Protein AF-A0A919WVN1-F1 (afdb_monomer)

Nearest PDB structures (foldseek):
  8ppl-assembly1_Is  TM=7.759E-01  e=5.930E-01  Homo sapiens
  8iuh-assembly1_V  TM=6.927E-01  e=4.534E-01  Homo sapiens
  6sw9-assembly1_8  TM=7.521E-01  e=1.085E+00  Saccharolobus solfataricus P2
  5zlu-assembly1_BB  TM=4.803E-01  e=1.736E+00  Thermus thermophilus HB8
  4jz4-assembly3_B-2  TM=4.968E-01  e=4.441E+00  Gallus gallus

Secondary structure (DSSP, 8-state):
--HHHHHHHHHHHHHHHHHHHHHHHHTTT---------TTSEEETTTS--SSTTS-TTT----EEEEEETTEEEEEETTT--EEE-

Radius of gyration: 24.9 Å; Cα contacts (8 Å, |Δi|>4): 92; chains: 1; bounding box: 51×34×65 Å

Solvent-accessible surface area (backbone atoms only — not comparable to full-atom values): 5307 Å² total; per-residue (Å²): 140,59,71,70,60,51,55,52,52,52,52,53,52,52,52,52,51,52,48,55,53,56,56,62,62,67,69,80,78,77,81,75,85,72,69,75,70,61,56,88,48,74,43,45,36,91,85,55,63,66,87,46,84,75,36,37,86,78,74,64,48,67,58,65,49,73,48,80,54,96,92,35,43,34,41,26,32,70,83,78,46,43,33,31,35,98

Sequence (86 aa):
MSSRLCIAQIKAVIVTVLCATIYRHQERMITINAEKYDLNTIYILKEHPDISSGRCDNCNNAAFHSYLQDGKLIRKCKSCGMMKSI

pLDDT: mean 77.98, std 17.87, range [46.16, 96.0]

Mean predicted aligned error: 13.84 Å

Foldseek 3Di:
DPDPPVVVVVVVVVVVVVVVVVVVVVPPPPDPPQPPPDLVDAAECVVPPDPDPQADNRPRDNDWDWDDDPNWIWTAHPPRRHIYTD

Structure (mmCIF, N/CA/C/O backbone):
data_AF-A0A919WVN1-F1
#
_entry.id   AF-A0A919WVN1-F1
#
loop_
_atom_site.group_PDB
_atom_site.id
_atom_site.type_symbol
_atom_site.label_atom_id
_atom_site.label_alt_id
_atom_site.label_comp_id
_atom_site.label_asym_id
_atom_site.label_entity_id
_atom_site.label_seq_id
_atom_site.pdbx_PDB_ins_code
_atom_site.Cartn_x
_atom_site.Cartn_y
_atom_site.Cartn_z
_atom_site.occupancy
_atom_site.B_iso_or_equiv
_atom_site.auth_seq_id
_atom_site.auth_comp_id
_atom_site.auth_asym_id
_atom_site.auth_atom_id
_atom_site.pdbx_PDB_model_num
ATOM 1 N N . MET A 1 1 ? 41.055 -24.541 -49.454 1.00 51.59 1 MET A N 1
ATOM 2 C CA . MET A 1 1 ? 40.744 -23.651 -48.305 1.00 51.59 1 MET A CA 1
ATOM 3 C C . MET A 1 1 ? 40.245 -22.339 -48.911 1.00 51.59 1 MET A C 1
ATOM 5 O O . MET A 1 1 ? 40.867 -21.895 -49.848 1.00 51.59 1 MET A O 1
ATOM 9 N N . SER A 1 2 ? 39.154 -21.659 -48.572 1.00 55.12 2 SER A N 1
ATOM 10 C CA . SER A 1 2 ? 38.417 -21.594 -47.317 1.00 55.12 2 SER A CA 1
ATOM 11 C C . SER A 1 2 ? 37.201 -20.644 -47.480 1.00 55.12 2 SER A C 1
ATOM 13 O O . SER A 1 2 ? 37.040 -19.718 -46.702 1.00 55.12 2 SER A O 1
ATOM 15 N N . SER A 1 3 ? 36.354 -20.763 -48.513 1.00 52.31 3 SER A N 1
ATOM 16 C CA . SER A 1 3 ? 35.227 -19.810 -48.687 1.00 52.31 3 SER A CA 1
ATOM 17 C C . SER A 1 3 ? 34.026 -20.138 -47.789 1.00 52.31 3 SER A C 1
ATOM 19 O O . SER A 1 3 ? 33.453 -19.251 -47.159 1.00 52.31 3 SER A O 1
ATOM 21 N N . ARG A 1 4 ? 33.688 -21.427 -47.638 1.00 53.44 4 ARG A N 1
ATOM 22 C CA . ARG A 1 4 ? 32.619 -21.876 -46.722 1.00 53.44 4 ARG A CA 1
ATOM 23 C C . ARG A 1 4 ? 33.018 -21.789 -45.245 1.00 53.44 4 ARG A C 1
ATOM 25 O O . ARG A 1 4 ? 32.179 -21.444 -44.418 1.00 53.44 4 ARG A O 1
ATOM 32 N N . LEU A 1 5 ? 34.293 -22.037 -44.927 1.00 52.59 5 LEU A N 1
ATOM 33 C CA . LEU A 1 5 ? 34.825 -21.869 -43.568 1.00 52.59 5 LEU A CA 1
ATOM 34 C C . LEU A 1 5 ? 34.805 -20.393 -43.129 1.00 52.59 5 LEU A C 1
ATOM 36 O O . LEU A 1 5 ? 34.486 -20.117 -41.979 1.00 52.59 5 LEU A O 1
ATOM 40 N N . CYS A 1 6 ? 35.062 -19.447 -44.041 1.00 52.06 6 CYS A N 1
ATOM 41 C CA . CYS A 1 6 ? 35.069 -18.016 -43.718 1.00 52.06 6 CYS A CA 1
ATOM 42 C C . CYS A 1 6 ? 33.664 -17.490 -43.359 1.00 52.06 6 CYS A C 1
ATOM 44 O O . CYS A 1 6 ? 33.485 -16.834 -42.336 1.00 52.06 6 CYS A O 1
ATOM 46 N N . ILE A 1 7 ? 32.628 -17.864 -44.124 1.00 60.59 7 ILE A N 1
ATOM 47 C CA . ILE A 1 7 ? 31.234 -17.461 -43.839 1.00 60.59 7 ILE A CA 1
ATOM 48 C C . ILE A 1 7 ? 30.726 -18.091 -42.532 1.00 60.59 7 ILE A C 1
ATOM 50 O O . ILE A 1 7 ? 29.992 -17.447 -41.781 1.00 60.59 7 ILE A O 1
ATOM 54 N N . ALA A 1 8 ? 31.122 -19.335 -42.240 1.00 59.69 8 ALA A N 1
ATOM 55 C CA . ALA A 1 8 ? 30.770 -20.004 -40.990 1.00 59.69 8 ALA A CA 1
ATOM 56 C C . ALA A 1 8 ? 31.366 -19.285 -39.769 1.00 59.69 8 ALA A C 1
ATOM 58 O O . ALA A 1 8 ? 30.664 -19.086 -38.778 1.00 59.69 8 ALA A O 1
ATOM 59 N N . GLN A 1 9 ? 32.618 -18.825 -39.862 1.00 59.09 9 GLN A N 1
ATOM 60 C CA . GLN A 1 9 ? 33.243 -18.051 -38.788 1.00 59.09 9 GLN A CA 1
ATOM 61 C C . GLN A 1 9 ? 32.607 -16.668 -38.620 1.00 59.09 9 GLN A C 1
ATOM 63 O O . GLN A 1 9 ? 32.340 -16.262 -37.494 1.00 59.09 9 GLN A O 1
ATOM 68 N N . ILE A 1 10 ? 32.245 -15.992 -39.713 1.00 62.31 10 ILE A N 1
ATOM 69 C CA . ILE A 1 10 ? 31.538 -14.704 -39.648 1.00 62.31 10 ILE A CA 1
ATOM 70 C C . ILE A 1 10 ? 30.155 -14.866 -38.990 1.00 62.31 10 ILE A C 1
ATOM 72 O O . ILE A 1 10 ? 29.793 -14.082 -38.115 1.00 62.31 10 ILE A O 1
ATOM 76 N N . LYS A 1 11 ? 29.395 -15.918 -39.335 1.00 65.75 11 LYS A N 1
ATOM 77 C CA . LYS A 1 11 ? 28.092 -16.206 -38.705 1.00 65.75 11 LYS A CA 1
ATOM 78 C C . LYS A 1 11 ? 28.218 -16.509 -37.208 1.00 65.75 11 LYS A C 1
ATOM 80 O O . LYS A 1 11 ? 27.414 -16.007 -36.428 1.00 65.75 11 LYS A O 1
ATOM 85 N N . ALA A 1 12 ? 29.224 -17.284 -36.800 1.00 62.19 12 ALA A N 1
ATOM 86 C CA . ALA A 1 12 ? 29.462 -17.604 -35.391 1.00 62.19 12 ALA A CA 1
ATOM 87 C C . ALA A 1 12 ? 29.826 -16.357 -34.560 1.00 62.19 12 ALA A C 1
ATOM 89 O O . ALA A 1 12 ? 29.337 -16.186 -33.441 1.00 62.19 12 ALA A O 1
ATOM 90 N N . VAL A 1 13 ? 30.619 -15.443 -35.128 1.00 65.06 13 VAL A N 1
ATOM 91 C CA . VAL A 1 13 ? 30.975 -14.168 -34.485 1.00 65.06 13 VAL A CA 1
ATOM 92 C C . VAL A 1 13 ? 29.748 -13.258 -34.350 1.00 65.06 13 VAL A C 1
ATOM 94 O O . VAL A 1 13 ? 29.517 -12.690 -33.288 1.00 65.06 13 VAL A O 1
ATOM 97 N N . ILE A 1 14 ? 28.895 -13.168 -35.374 1.00 64.44 14 ILE A N 1
ATOM 98 C CA . ILE A 1 14 ? 27.683 -12.333 -35.313 1.00 64.44 14 ILE A CA 1
ATOM 99 C C . ILE A 1 14 ? 26.690 -12.858 -34.264 1.00 64.44 14 ILE A C 1
ATOM 101 O O . ILE A 1 14 ? 26.155 -12.072 -33.484 1.00 64.44 14 ILE A O 1
ATOM 105 N N . VAL A 1 15 ? 26.470 -14.176 -34.196 1.00 66.88 15 VAL A N 1
ATOM 106 C CA . VAL A 1 1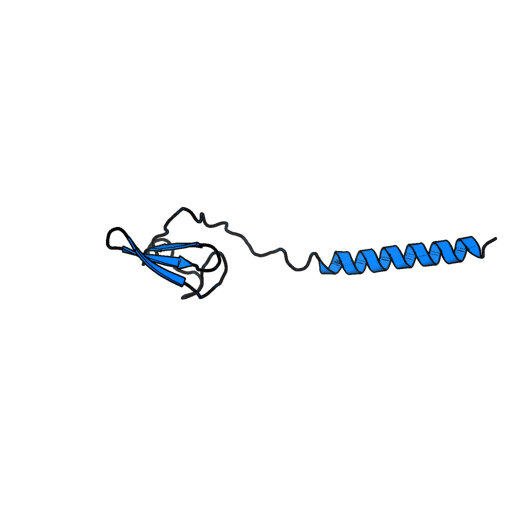5 ? 25.548 -14.776 -33.214 1.00 66.88 15 VAL A CA 1
ATOM 107 C C . VAL A 1 15 ? 26.056 -14.586 -31.785 1.00 66.88 15 VAL A C 1
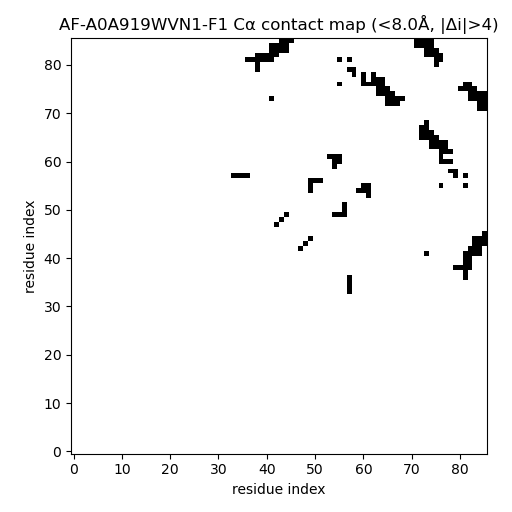ATOM 109 O O . VAL A 1 15 ? 25.270 -14.250 -30.904 1.00 66.88 15 VAL A O 1
ATOM 112 N N . THR A 1 16 ? 27.360 -14.734 -31.545 1.00 63.88 16 THR A N 1
ATOM 113 C CA . THR A 1 16 ? 27.940 -14.535 -30.206 1.00 63.88 16 THR A CA 1
ATOM 114 C C . THR A 1 16 ? 27.921 -13.069 -29.773 1.00 63.88 16 THR A C 1
ATOM 116 O O . THR A 1 16 ? 27.619 -12.796 -28.613 1.00 63.88 16 THR A O 1
ATOM 119 N N . VAL A 1 17 ? 28.146 -12.116 -30.684 1.00 65.12 17 VAL A N 1
ATOM 120 C CA . VAL A 1 17 ? 28.071 -10.676 -30.377 1.00 65.12 17 VAL A CA 1
ATOM 121 C C . VAL A 1 17 ? 26.629 -10.222 -30.132 1.00 65.12 17 VAL A C 1
ATOM 123 O O . VAL A 1 17 ? 26.396 -9.499 -29.167 1.00 65.12 17 VAL A O 1
ATOM 126 N N . LEU A 1 18 ? 25.657 -10.674 -30.934 1.00 65.12 18 LEU A N 1
ATOM 127 C CA . LEU A 1 18 ? 24.233 -10.365 -30.726 1.00 65.12 18 LEU A CA 1
ATOM 128 C C . LEU A 1 18 ? 23.693 -10.995 -29.439 1.00 65.12 18 LEU A C 1
ATOM 130 O O . LEU A 1 18 ? 22.986 -10.344 -28.679 1.00 65.12 18 LEU A O 1
ATOM 134 N N . CYS A 1 19 ? 24.071 -12.240 -29.152 1.00 59.41 19 CYS A N 1
ATOM 135 C CA . CYS A 1 19 ? 23.781 -12.888 -27.879 1.00 59.41 19 CYS A CA 1
ATOM 136 C C . CYS A 1 19 ? 24.383 -12.054 -26.729 1.00 59.41 19 CYS A C 1
ATOM 138 O O . CYS A 1 19 ? 23.666 -11.591 -25.848 1.00 59.41 19 CYS A O 1
ATOM 140 N N . ALA A 1 20 ? 25.670 -11.705 -26.792 1.00 59.91 20 ALA A N 1
ATOM 141 C CA . ALA A 1 20 ? 26.331 -10.933 -25.740 1.00 59.91 20 ALA A CA 1
ATOM 142 C C . ALA A 1 20 ? 25.791 -9.502 -25.542 1.00 59.91 20 ALA A C 1
ATOM 144 O O . ALA A 1 20 ? 25.980 -8.949 -24.457 1.00 59.91 20 ALA A O 1
ATOM 145 N N . THR A 1 21 ? 25.161 -8.873 -26.541 1.00 59.69 21 THR A N 1
ATOM 146 C CA . THR A 1 21 ? 24.501 -7.562 -26.384 1.00 59.69 21 THR A CA 1
ATOM 147 C C . THR A 1 21 ? 23.079 -7.688 -25.844 1.00 59.69 21 THR A C 1
ATOM 149 O O . THR A 1 21 ? 22.694 -6.882 -24.997 1.00 59.69 21 THR A O 1
ATOM 152 N N . ILE A 1 22 ? 22.328 -8.715 -26.256 1.00 59.56 22 ILE A N 1
ATOM 153 C CA . ILE A 1 22 ? 20.991 -9.014 -25.722 1.00 59.56 22 ILE A CA 1
ATOM 154 C C . ILE A 1 22 ? 21.092 -9.410 -24.240 1.00 59.56 22 ILE A C 1
ATOM 156 O O . ILE A 1 22 ? 20.407 -8.825 -23.401 1.00 59.56 22 ILE A O 1
ATOM 160 N N . TYR A 1 23 ? 22.013 -10.313 -23.888 1.00 54.50 23 TYR A N 1
ATOM 161 C CA . TYR A 1 23 ? 22.203 -10.758 -22.503 1.00 54.50 23 TYR A CA 1
ATOM 162 C C . TYR A 1 23 ? 22.775 -9.650 -21.594 1.00 54.50 23 TYR A C 1
ATOM 164 O O . TYR A 1 23 ? 22.344 -9.523 -20.451 1.00 54.50 23 TYR A O 1
ATOM 172 N N . ARG A 1 24 ? 23.642 -8.750 -22.094 1.00 5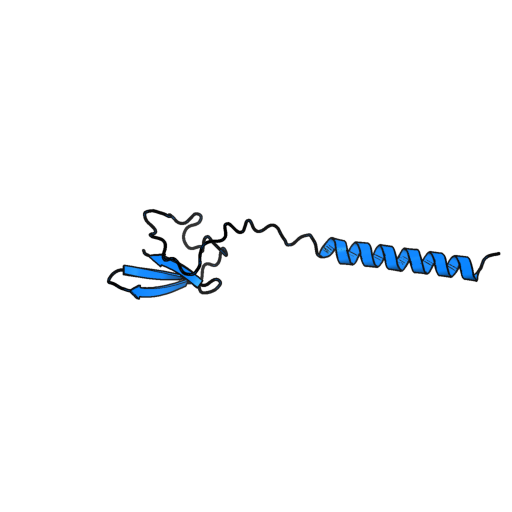1.41 24 ARG A N 1
ATOM 173 C CA . ARG A 1 24 ? 24.142 -7.599 -21.302 1.00 51.41 24 ARG A CA 1
ATOM 174 C C . ARG A 1 24 ? 23.091 -6.531 -20.993 1.00 51.41 24 ARG A C 1
ATOM 176 O O . ARG A 1 24 ? 23.303 -5.712 -20.097 1.00 51.41 24 ARG A O 1
ATOM 183 N N . HIS A 1 25 ? 21.981 -6.491 -21.726 1.00 51.97 25 HIS A N 1
ATOM 184 C CA . HIS A 1 25 ? 20.881 -5.576 -21.416 1.00 51.97 25 HIS A CA 1
ATOM 185 C C . HIS A 1 25 ? 19.968 -6.123 -20.303 1.00 51.97 25 HIS A C 1
ATOM 187 O O . HIS A 1 25 ? 19.296 -5.347 -19.624 1.00 51.97 25 HIS A O 1
ATOM 193 N N . GLN A 1 26 ? 19.960 -7.441 -20.085 1.00 46.97 26 GLN A N 1
ATOM 194 C CA . GLN A 1 26 ? 19.053 -8.114 -19.154 1.00 46.97 26 GLN A CA 1
ATOM 195 C C . GLN A 1 26 ? 19.524 -8.049 -17.685 1.00 46.97 26 GLN A C 1
ATOM 197 O O . GLN A 1 26 ? 18.707 -8.141 -16.775 1.00 46.97 26 GLN A O 1
ATOM 202 N N . GLU A 1 27 ? 20.814 -7.801 -17.435 1.00 48.25 27 GLU A N 1
ATOM 203 C CA . GLU A 1 27 ? 21.400 -7.785 -16.080 1.00 48.25 27 GLU A CA 1
ATOM 204 C C . GLU A 1 27 ? 21.361 -6.411 -15.379 1.00 48.25 27 GLU A C 1
ATOM 206 O O . GLU A 1 27 ? 21.691 -6.300 -14.202 1.00 48.25 27 GLU A O 1
ATOM 211 N N . ARG A 1 28 ? 20.923 -5.340 -16.058 1.00 46.16 28 ARG A N 1
ATOM 212 C CA . ARG A 1 28 ? 20.922 -3.967 -15.505 1.00 46.16 28 ARG A CA 1
ATOM 213 C C . ARG A 1 28 ? 19.649 -3.565 -14.740 1.00 46.16 28 ARG A C 1
ATOM 215 O O . ARG A 1 28 ? 19.419 -2.378 -14.531 1.00 46.16 28 ARG A O 1
ATOM 222 N N . MET A 1 29 ? 18.822 -4.528 -14.324 1.00 48.38 29 MET A N 1
ATOM 223 C CA . MET A 1 29 ? 17.570 -4.279 -13.585 1.00 48.38 29 MET A CA 1
ATOM 224 C C . MET A 1 29 ? 17.349 -5.208 -12.380 1.00 48.38 29 MET A C 1
ATOM 226 O O . MET A 1 29 ? 16.211 -5.532 -12.058 1.00 48.38 29 MET A O 1
ATOM 230 N N . ILE A 1 30 ? 18.399 -5.656 -11.686 1.00 60.75 30 ILE A N 1
ATOM 231 C CA . ILE A 1 30 ? 18.214 -6.457 -10.462 1.00 60.75 30 ILE A CA 1
ATOM 232 C C . ILE A 1 30 ? 19.224 -6.048 -9.392 1.00 60.75 30 ILE A C 1
ATOM 234 O O . ILE A 1 30 ? 20.165 -6.769 -9.099 1.00 60.75 30 ILE A O 1
ATOM 238 N N . THR A 1 31 ? 18.999 -4.890 -8.783 1.00 49.16 31 THR A N 1
ATOM 239 C CA . THR A 1 31 ? 19.462 -4.591 -7.418 1.00 49.16 31 THR A CA 1
ATOM 240 C C . THR A 1 31 ? 18.497 -3.596 -6.782 1.00 49.16 31 THR A C 1
ATOM 242 O O . THR A 1 31 ? 18.831 -2.456 -6.477 1.00 49.16 31 THR A O 1
ATOM 245 N N . ILE A 1 32 ? 17.250 -4.024 -6.593 1.00 58.25 32 ILE A N 1
ATOM 246 C CA . ILE A 1 32 ? 16.410 -3.421 -5.558 1.00 58.25 32 ILE A CA 1
ATOM 247 C C . ILE A 1 32 ? 16.710 -4.237 -4.310 1.00 58.25 32 ILE A C 1
ATOM 249 O O . ILE A 1 32 ? 16.415 -5.431 -4.284 1.00 58.25 32 ILE A O 1
ATOM 253 N N . ASN A 1 33 ? 17.375 -3.619 -3.334 1.00 53.94 33 ASN A N 1
ATOM 254 C CA . ASN A 1 33 ? 17.591 -4.190 -2.010 1.00 53.94 33 ASN A CA 1
ATOM 255 C C . ASN A 1 33 ? 16.225 -4.533 -1.417 1.00 53.94 33 ASN A C 1
ATOM 257 O O . ASN A 1 33 ? 15.552 -3.687 -0.836 1.00 53.94 33 ASN A O 1
ATOM 261 N N . ALA A 1 34 ? 15.789 -5.768 -1.635 1.00 56.47 34 ALA A N 1
ATOM 262 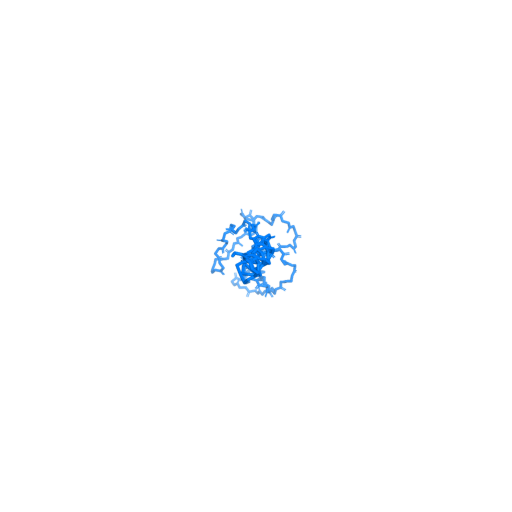C CA . ALA A 1 34 ? 14.588 -6.303 -1.042 1.00 56.47 34 ALA A CA 1
ATOM 263 C C . ALA A 1 34 ? 14.924 -6.657 0.406 1.00 56.47 34 ALA A C 1
ATOM 265 O O . ALA A 1 34 ? 15.133 -7.823 0.741 1.00 56.47 34 ALA A O 1
ATOM 266 N N . GLU A 1 35 ? 14.983 -5.646 1.273 1.00 60.72 35 GLU A N 1
ATOM 267 C CA . GLU A 1 35 ? 14.631 -5.881 2.667 1.00 60.7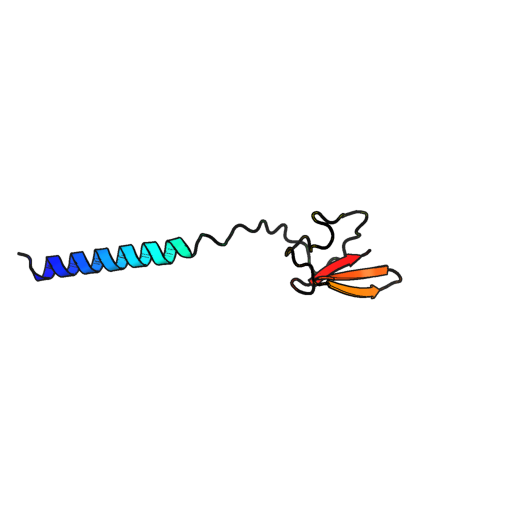2 35 GLU A CA 1
ATOM 268 C C . GLU A 1 35 ? 13.168 -6.313 2.653 1.00 60.72 35 GLU A C 1
ATOM 270 O O . GLU A 1 35 ? 12.239 -5.525 2.484 1.00 60.72 35 GLU A O 1
ATOM 275 N N . LYS A 1 36 ? 12.992 -7.633 2.636 1.00 70.88 36 LYS A N 1
ATOM 276 C CA . LYS A 1 36 ? 11.740 -8.301 2.323 1.00 70.88 36 LYS A CA 1
ATOM 277 C C . LYS A 1 36 ? 10.815 -8.155 3.526 1.00 70.88 36 LYS A C 1
ATOM 279 O O . LYS A 1 36 ? 10.756 -9.043 4.370 1.00 70.88 36 LYS A O 1
ATOM 284 N N . TYR A 1 37 ? 10.133 -7.014 3.616 1.00 82.06 37 TYR A N 1
ATOM 285 C CA . TYR A 1 37 ? 9.062 -6.808 4.585 1.00 82.06 37 TYR A CA 1
ATOM 286 C C . TYR A 1 37 ? 8.061 -7.956 4.475 1.00 82.06 37 TYR A C 1
ATOM 288 O O . TYR A 1 37 ? 7.651 -8.335 3.372 1.00 82.06 37 TYR A O 1
ATOM 296 N N . ASP A 1 38 ? 7.657 -8.502 5.618 1.00 88.56 38 ASP A N 1
ATOM 297 C CA . ASP A 1 38 ? 6.600 -9.498 5.640 1.00 88.56 38 ASP A CA 1
ATOM 298 C C . ASP A 1 38 ? 5.259 -8.803 5.383 1.00 88.56 38 ASP A C 1
ATOM 300 O O . ASP A 1 38 ? 4.817 -7.941 6.142 1.00 88.56 38 ASP A O 1
ATOM 304 N N . LEU A 1 39 ? 4.608 -9.179 4.284 1.00 89.00 39 LEU A N 1
ATOM 305 C CA . LEU A 1 39 ? 3.339 -8.597 3.849 1.00 89.00 39 LEU A CA 1
ATOM 306 C C . LEU A 1 39 ? 2.153 -9.038 4.714 1.00 89.00 39 LEU A C 1
ATOM 308 O O . LEU A 1 39 ? 1.078 -8.455 4.595 1.00 89.00 39 LEU A O 1
ATOM 312 N N . ASN A 1 40 ? 2.337 -10.047 5.569 1.00 89.94 40 ASN A N 1
ATOM 313 C CA . ASN A 1 40 ? 1.305 -10.523 6.489 1.00 89.94 40 ASN A CA 1
ATOM 314 C C . ASN A 1 40 ? 1.367 -9.841 7.860 1.00 89.94 40 ASN A C 1
ATOM 316 O O . ASN A 1 40 ? 0.443 -9.989 8.658 1.00 89.94 40 ASN A O 1
ATOM 320 N N . THR A 1 41 ? 2.425 -9.074 8.125 1.00 92.25 41 THR A N 1
ATOM 321 C CA . THR A 1 41 ? 2.619 -8.364 9.387 1.00 92.25 41 THR A CA 1
ATOM 322 C C . THR A 1 41 ? 2.164 -6.905 9.260 1.00 92.25 41 THR A C 1
ATOM 324 O O . THR A 1 41 ? 2.407 -6.237 8.253 1.00 92.25 41 THR A O 1
ATOM 327 N N . ILE A 1 42 ? 1.487 -6.394 10.294 1.00 93.38 42 ILE A N 1
ATOM 328 C CA . ILE A 1 42 ? 1.111 -4.979 10.408 1.00 93.38 42 ILE A CA 1
ATOM 329 C C . ILE A 1 42 ? 2.162 -4.273 11.266 1.00 93.38 42 ILE A C 1
ATOM 331 O O . ILE A 1 42 ? 2.231 -4.491 12.473 1.00 93.38 42 ILE A O 1
ATOM 335 N N . TYR A 1 43 ? 2.956 -3.397 10.653 1.00 93.12 43 TYR A N 1
ATOM 336 C CA . TYR A 1 43 ? 4.003 -2.654 11.358 1.00 93.12 43 TYR A CA 1
ATOM 337 C C . TYR A 1 43 ? 3.455 -1.379 12.003 1.00 93.12 43 TYR A C 1
ATOM 339 O O . TYR A 1 43 ? 2.674 -0.654 11.389 1.00 93.12 43 TYR A O 1
ATOM 347 N 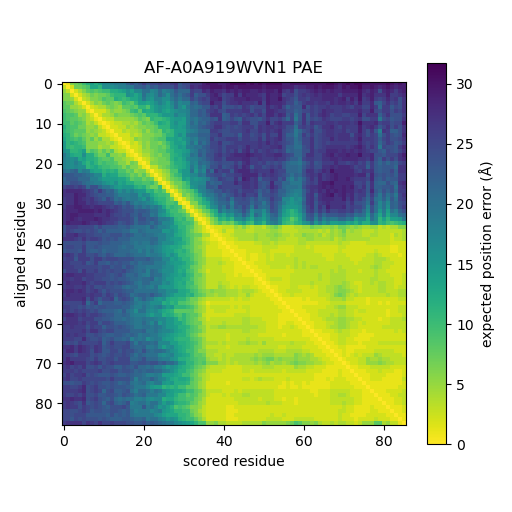N . ILE A 1 44 ? 3.880 -1.063 13.224 1.00 94.00 44 ILE A N 1
ATOM 348 C CA . ILE A 1 44 ? 3.472 0.164 13.919 1.00 94.00 44 ILE A CA 1
ATOM 349 C C . ILE A 1 44 ? 4.370 1.316 13.463 1.00 94.00 44 ILE A C 1
ATOM 351 O O . ILE A 1 44 ? 5.586 1.235 13.605 1.00 94.00 44 ILE A O 1
ATOM 355 N N . LEU A 1 45 ? 3.790 2.414 12.961 1.00 90.88 45 LEU A N 1
ATOM 356 C CA . LEU A 1 45 ? 4.566 3.549 12.441 1.00 90.88 45 LEU A CA 1
ATOM 357 C C . LEU A 1 45 ? 5.513 4.165 13.490 1.00 90.88 45 LEU A C 1
ATOM 359 O O . LEU A 1 45 ? 6.587 4.639 13.138 1.00 90.88 45 LEU A O 1
ATOM 363 N N . LYS A 1 46 ? 5.140 4.137 14.777 1.00 90.81 46 LYS A N 1
ATOM 364 C CA . LYS A 1 46 ? 5.990 4.623 15.881 1.00 90.81 46 LYS A CA 1
ATOM 365 C C . LYS A 1 46 ? 7.268 3.800 16.069 1.00 90.81 46 LYS A C 1
ATOM 367 O O . LYS A 1 46 ? 8.291 4.364 16.435 1.00 90.81 46 LYS A O 1
ATOM 372 N N . GLU A 1 47 ? 7.194 2.490 15.851 1.00 92.94 47 GLU A N 1
ATOM 373 C CA . GLU A 1 47 ? 8.325 1.561 16.000 1.00 92.94 47 GLU A CA 1
ATOM 374 C C . GLU A 1 47 ? 9.127 1.460 14.698 1.00 92.94 47 GLU A C 1
ATOM 376 O O . GLU A 1 47 ? 10.349 1.342 14.711 1.00 92.94 47 GLU A O 1
ATOM 381 N N . HIS A 1 48 ? 8.427 1.565 13.568 1.00 90.69 48 HIS A N 1
ATOM 382 C CA . HIS A 1 48 ? 8.971 1.472 12.221 1.00 90.69 48 HIS A CA 1
ATOM 383 C C . HIS A 1 48 ? 8.570 2.708 11.399 1.00 90.69 48 HIS A C 1
ATOM 385 O O . HIS A 1 48 ? 7.646 2.624 10.569 1.00 90.69 48 HIS A O 1
ATOM 391 N N . PRO A 1 49 ? 9.237 3.860 11.618 1.00 90.75 49 PRO A N 1
ATOM 392 C CA . PRO A 1 49 ? 8.970 5.078 10.861 1.00 90.75 49 PRO A CA 1
ATOM 393 C C . PRO A 1 49 ? 9.196 4.857 9.361 1.00 90.75 49 PRO A C 1
ATOM 395 O O . PRO A 1 49 ? 9.962 3.986 8.951 1.00 90.75 49 PRO A O 1
ATOM 398 N N . ASP A 1 50 ? 8.484 5.619 8.531 1.00 90.38 50 ASP A N 1
ATOM 399 C CA . ASP A 1 50 ? 8.688 5.596 7.079 1.00 90.38 50 ASP A CA 1
ATOM 400 C C . ASP A 1 50 ? 10.108 6.093 6.751 1.00 90.38 50 ASP A C 1
ATOM 402 O O . ASP A 1 50 ? 10.528 7.142 7.242 1.00 90.38 50 ASP A O 1
ATOM 406 N N . ILE A 1 51 ? 10.826 5.369 5.887 1.00 90.50 51 ILE A N 1
ATOM 407 C CA . ILE A 1 51 ? 12.148 5.791 5.390 1.00 90.50 51 ILE A CA 1
ATOM 408 C C . ILE A 1 51 ? 11.982 7.031 4.505 1.00 90.50 51 ILE A C 1
ATOM 410 O O . ILE A 1 51 ? 12.768 7.976 4.557 1.00 90.50 51 ILE A O 1
ATOM 414 N N . SER A 1 52 ? 10.923 7.033 3.693 1.00 91.19 52 SER A N 1
ATOM 415 C CA . SER A 1 52 ? 10.505 8.167 2.877 1.00 91.19 52 SER A CA 1
ATOM 416 C C . SER A 1 52 ? 9.020 8.429 3.098 1.00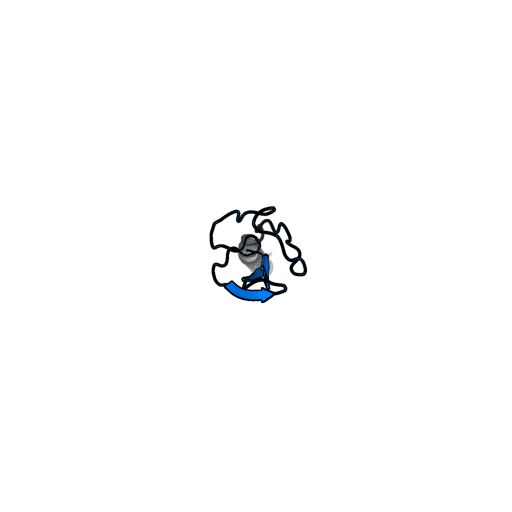 91.19 52 SER A C 1
ATOM 418 O O . SER A 1 52 ? 8.166 7.605 2.766 1.00 91.19 52 SER A O 1
ATOM 420 N N . SER A 1 53 ? 8.704 9.592 3.670 1.00 89.00 53 SER A N 1
ATOM 421 C CA . SER A 1 53 ? 7.333 9.982 4.000 1.00 89.00 53 SER A CA 1
ATOM 422 C C . SER A 1 53 ? 6.402 9.872 2.791 1.00 89.00 53 SER A C 1
ATOM 424 O O . SER A 1 53 ? 6.660 10.429 1.724 1.00 89.00 53 SER A O 1
ATOM 426 N N . GLY A 1 54 ? 5.286 9.160 2.963 1.00 89.38 54 GLY A N 1
ATOM 427 C CA . GLY A 1 54 ? 4.291 8.981 1.901 1.00 89.38 54 GLY A CA 1
ATOM 428 C C . GLY A 1 54 ? 4.708 8.003 0.797 1.00 89.38 54 GLY A C 1
ATOM 429 O O . GLY A 1 54 ? 4.035 7.931 -0.233 1.00 89.38 54 GLY A O 1
ATOM 430 N N . ARG A 1 55 ? 5.784 7.235 0.995 1.00 93.12 55 ARG A N 1
ATOM 431 C CA . ARG A 1 55 ? 6.201 6.136 0.118 1.00 93.12 55 ARG A CA 1
ATOM 432 C C . ARG A 1 55 ? 6.191 4.825 0.891 1.00 93.12 55 ARG A C 1
ATOM 434 O O . ARG A 1 55 ? 6.389 4.785 2.097 1.00 93.12 55 ARG A O 1
ATOM 441 N N . CYS A 1 56 ? 5.878 3.739 0.196 1.00 92.56 56 CYS A N 1
ATOM 442 C CA . CYS A 1 56 ? 5.921 2.407 0.781 1.00 92.56 56 CYS A CA 1
ATOM 443 C C . CYS A 1 56 ? 7.376 1.950 0.876 1.00 92.56 56 CYS A C 1
ATOM 445 O O . CYS A 1 56 ? 8.037 1.876 -0.155 1.00 92.56 56 CYS A O 1
ATOM 447 N N . ASP A 1 57 ? 7.842 1.570 2.064 1.00 91.19 57 ASP A N 1
ATOM 448 C CA . ASP A 1 57 ? 9.242 1.162 2.253 1.00 91.19 57 ASP A CA 1
ATOM 449 C C . ASP A 1 57 ? 9.620 -0.086 1.434 1.00 91.19 57 ASP A C 1
ATOM 451 O O . ASP A 1 57 ? 10.763 -0.231 1.023 1.00 91.19 57 ASP A O 1
ATOM 455 N N . ASN A 1 58 ? 8.651 -0.955 1.114 1.00 90.19 58 ASN A N 1
ATOM 456 C CA . ASN A 1 58 ? 8.899 -2.181 0.348 1.00 90.19 58 ASN A CA 1
ATOM 457 C C . ASN A 1 58 ? 8.934 -1.985 -1.184 1.00 90.19 58 ASN A C 1
ATOM 459 O O . ASN A 1 58 ? 9.620 -2.714 -1.888 1.00 90.19 58 ASN A O 1
ATOM 463 N N . CYS A 1 59 ? 8.155 -1.050 -1.744 1.00 90.50 59 CYS A N 1
ATOM 464 C CA . CYS A 1 59 ? 8.021 -0.920 -3.212 1.00 90.50 59 CYS A CA 1
ATOM 465 C C . CYS A 1 59 ? 8.072 0.518 -3.742 1.00 90.50 59 CYS A C 1
ATOM 467 O O . CYS A 1 59 ? 7.849 0.748 -4.929 1.00 90.50 59 CYS A O 1
ATOM 469 N N . ASN A 1 60 ? 8.309 1.493 -2.865 1.00 91.31 60 ASN A N 1
ATOM 470 C CA . ASN A 1 60 ? 8.401 2.923 -3.156 1.00 91.31 60 ASN A CA 1
ATOM 471 C C . ASN A 1 60 ? 7.154 3.559 -3.818 1.00 91.31 60 ASN A C 1
ATOM 473 O O . ASN A 1 60 ? 7.182 4.691 -4.303 1.00 91.31 60 ASN A O 1
ATOM 477 N N . ASN A 1 61 ? 6.017 2.859 -3.834 1.00 92.56 61 ASN A N 1
ATOM 478 C CA . ASN A 1 61 ? 4.764 3.405 -4.349 1.00 92.56 61 ASN A CA 1
ATOM 479 C C . ASN A 1 61 ? 4.143 4.414 -3.361 1.00 92.56 61 ASN A C 1
ATOM 481 O O . ASN A 1 61 ? 4.266 4.241 -2.150 1.00 92.56 61 ASN A O 1
ATOM 485 N N . ALA A 1 62 ? 3.428 5.425 -3.866 1.00 93.75 62 ALA A N 1
ATOM 486 C CA . ALA A 1 62 ? 2.687 6.396 -3.041 1.00 93.75 62 ALA A CA 1
ATOM 487 C C . ALA A 1 62 ? 1.179 6.127 -2.951 1.00 93.75 62 ALA A C 1
ATOM 489 O O . ALA A 1 62 ? 0.467 6.819 -2.226 1.00 93.75 62 ALA A O 1
ATOM 490 N N . ALA A 1 63 ? 0.657 5.147 -3.692 1.00 95.44 63 ALA A N 1
ATOM 491 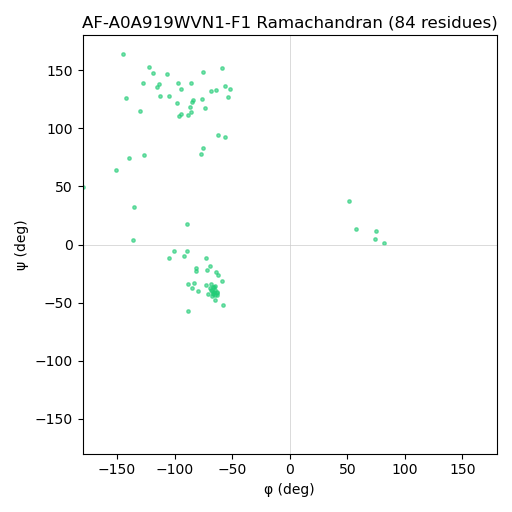C CA . ALA A 1 63 ? -0.766 4.843 -3.651 1.00 95.44 63 ALA A CA 1
ATOM 492 C C . ALA A 1 63 ? -1.087 3.855 -2.517 1.00 95.44 63 ALA A C 1
ATOM 494 O O . ALA A 1 63 ? -0.646 2.700 -2.532 1.00 95.44 63 ALA A O 1
ATOM 495 N N . PHE A 1 64 ? -1.915 4.298 -1.568 1.00 95.44 64 PHE A N 1
ATOM 496 C CA . PHE A 1 64 ? -2.360 3.507 -0.421 1.00 95.44 64 PHE A CA 1
ATOM 497 C C . PHE A 1 64 ? -3.884 3.389 -0.371 1.00 95.44 64 PHE A C 1
ATOM 499 O O . PHE A 1 64 ? -4.613 4.239 -0.885 1.00 95.44 64 PHE A O 1
ATOM 506 N N . HIS A 1 65 ? -4.358 2.305 0.228 1.00 95.69 65 HIS A N 1
ATOM 507 C CA . HIS A 1 65 ? -5.729 2.126 0.675 1.00 95.69 65 HIS A CA 1
ATOM 508 C C . HIS A 1 65 ? -5.716 2.080 2.202 1.00 95.69 65 HIS A C 1
ATOM 510 O O . HIS A 1 65 ? -4.945 1.312 2.777 1.00 95.69 65 HIS A O 1
ATOM 516 N N . SER A 1 66 ? -6.536 2.905 2.847 1.00 95.44 66 SER A N 1
ATOM 517 C CA . SER A 1 66 ? -6.590 2.990 4.306 1.00 95.44 66 SER A CA 1
ATOM 518 C C . SER A 1 66 ? -7.935 2.492 4.811 1.00 95.44 66 SER A C 1
ATOM 520 O O . SER A 1 66 ? -8.965 2.809 4.218 1.00 95.44 66 SER A O 1
ATOM 522 N N . TYR A 1 67 ? -7.922 1.729 5.898 1.00 95.56 67 TYR A N 1
ATOM 523 C CA . TYR A 1 67 ? -9.121 1.206 6.548 1.00 95.56 67 TYR A CA 1
ATOM 524 C C . TYR A 1 67 ? -8.933 1.161 8.067 1.00 95.56 67 TYR A C 1
ATOM 526 O O . TYR A 1 67 ? -7.814 1.278 8.562 1.00 95.56 67 TYR A O 1
ATOM 534 N N . LEU A 1 68 ? -10.031 1.026 8.809 1.00 96.00 68 LEU A N 1
ATOM 535 C CA . LEU A 1 68 ? -10.000 0.896 10.265 1.00 96.00 68 LEU A CA 1
ATOM 536 C C . LEU A 1 68 ? -10.023 -0.581 10.658 1.00 96.00 68 LEU A C 1
ATOM 538 O O . LEU A 1 68 ? -10.845 -1.342 10.151 1.00 96.00 68 LEU A O 1
ATOM 542 N N . GLN A 1 69 ? -9.146 -0.963 11.580 1.00 94.44 69 GLN A N 1
ATOM 543 C CA . GLN A 1 69 ? -9.103 -2.296 12.172 1.00 94.44 69 GLN A CA 1
ATOM 544 C C . GLN A 1 69 ? -8.745 -2.166 13.652 1.00 94.44 69 GLN A C 1
ATOM 546 O O . GLN A 1 69 ? -7.764 -1.509 13.990 1.00 94.44 69 GLN A O 1
ATOM 551 N N . ASP A 1 70 ? -9.560 -2.745 14.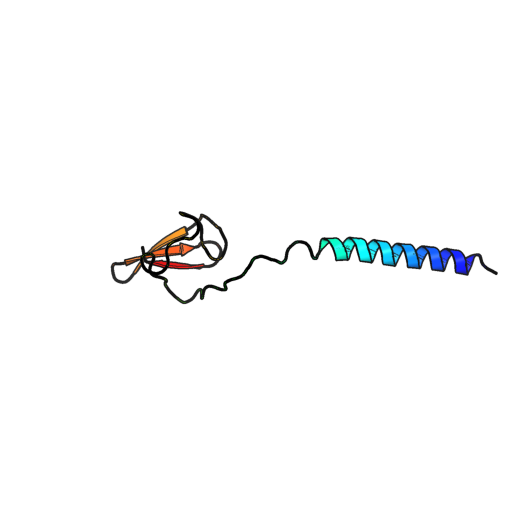535 1.00 92.12 70 ASP A N 1
ATOM 552 C CA . ASP A 1 70 ? -9.347 -2.738 15.993 1.00 92.12 70 ASP A CA 1
ATOM 553 C C . ASP A 1 70 ? -9.093 -1.334 16.582 1.00 92.12 70 ASP A C 1
ATOM 555 O O . ASP A 1 70 ? -8.255 -1.135 17.461 1.00 92.12 70 ASP A O 1
ATOM 559 N N . GLY A 1 71 ? -9.794 -0.325 16.051 1.00 92.94 71 GLY A N 1
ATOM 560 C CA . GLY A 1 71 ? -9.646 1.077 16.461 1.00 92.94 71 GLY A CA 1
ATOM 561 C C . GLY A 1 71 ? -8.368 1.768 15.966 1.00 92.94 71 GLY A C 1
ATOM 562 O O . GLY A 1 71 ? -8.134 2.921 16.317 1.00 92.94 71 GLY A O 1
ATOM 563 N N . LYS A 1 72 ? -7.555 1.099 15.141 1.00 94.56 72 LYS A N 1
ATOM 564 C CA . LYS A 1 72 ? -6.343 1.643 14.518 1.00 94.56 72 LYS A CA 1
ATOM 565 C C . LYS A 1 72 ? -6.563 1.899 13.030 1.00 94.56 72 LYS A C 1
ATOM 567 O O . LYS A 1 72 ? -7.292 1.165 12.360 1.00 94.56 72 LYS A O 1
ATOM 572 N N . LEU A 1 73 ? -5.917 2.935 12.498 1.00 95.31 73 LEU A N 1
ATOM 573 C CA . LEU A 1 73 ? -5.929 3.216 11.066 1.00 95.31 73 LEU A CA 1
ATOM 574 C C . LEU A 1 73 ? -4.827 2.398 10.394 1.00 95.31 73 LEU A C 1
ATOM 576 O O . LEU A 1 73 ? -3.644 2.633 10.619 1.00 95.31 73 LEU A O 1
ATOM 580 N N . ILE A 1 74 ? -5.204 1.441 9.552 1.00 96.00 74 ILE A N 1
ATOM 581 C CA . ILE A 1 74 ? -4.257 0.622 8.799 1.00 96.00 74 ILE A CA 1
ATOM 582 C C . ILE A 1 74 ? -4.103 1.193 7.394 1.00 96.00 74 ILE A C 1
ATOM 584 O O . ILE A 1 74 ? -5.062 1.293 6.630 1.00 96.00 74 ILE A O 1
ATOM 588 N N . ARG A 1 75 ? -2.869 1.543 7.033 1.00 95.62 75 ARG A N 1
ATOM 589 C CA . ARG A 1 75 ? -2.445 1.953 5.694 1.00 95.62 75 ARG A CA 1
ATOM 590 C C . ARG A 1 75 ? -1.894 0.745 4.945 1.00 95.62 75 ARG A C 1
ATOM 592 O O . ARG A 1 75 ? -0.814 0.263 5.276 1.00 95.62 75 ARG A O 1
ATOM 599 N N . LYS A 1 76 ? -2.585 0.296 3.898 1.00 95.44 76 LYS A N 1
ATOM 600 C CA . LYS A 1 76 ? -2.156 -0.795 3.010 1.00 95.44 76 LYS A CA 1
ATOM 601 C C . LYS A 1 76 ? -1.660 -0.255 1.670 1.00 95.44 76 LYS A C 1
ATOM 603 O O . LYS A 1 76 ? -2.357 0.506 1.002 1.00 95.44 76 LYS A O 1
ATOM 608 N N . CYS A 1 77 ? -0.466 -0.648 1.236 1.00 95.44 77 CYS A N 1
ATOM 609 C CA . CYS A 1 77 ? 0.045 -0.274 -0.082 1.00 95.44 77 CYS A CA 1
ATOM 610 C C . CYS A 1 77 ? -0.765 -0.954 -1.196 1.00 95.44 77 CYS A C 1
ATOM 612 O O . CYS A 1 77 ? -0.954 -2.168 -1.168 1.00 95.44 77 CYS A O 1
ATOM 614 N N . LYS A 1 78 ? -1.189 -0.197 -2.218 1.00 95.12 78 LYS A N 1
ATOM 615 C CA . LYS A 1 78 ? -1.932 -0.755 -3.363 1.00 95.12 78 LYS A CA 1
ATOM 616 C C . LYS A 1 78 ? -1.077 -1.614 -4.300 1.00 95.12 78 LYS A C 1
ATOM 618 O O . LYS A 1 78 ? -1.635 -2.401 -5.047 1.00 95.12 78 LYS A O 1
ATOM 623 N N . SER A 1 79 ? 0.246 -1.429 -4.284 1.00 93.25 79 SER A N 1
ATOM 624 C CA . SER A 1 79 ? 1.165 -2.138 -5.186 1.00 93.25 79 SER A CA 1
ATOM 625 C C . SER A 1 79 ? 1.615 -3.474 -4.592 1.00 93.25 79 SER A C 1
ATOM 627 O O . SER A 1 79 ? 1.366 -4.519 -5.178 1.00 93.25 79 SER A O 1
ATOM 629 N N . CYS A 1 80 ? 2.214 -3.459 -3.395 1.00 92.38 80 CYS A N 1
ATOM 630 C CA . CYS A 1 80 ? 2.762 -4.673 -2.779 1.00 92.38 80 CYS A CA 1
ATOM 631 C C . CYS A 1 80 ? 1.922 -5.245 -1.629 1.00 92.38 80 CYS A C 1
ATOM 633 O O . CYS A 1 80 ? 2.202 -6.344 -1.176 1.00 92.38 80 CYS A O 1
ATOM 635 N N . GLY A 1 81 ? 0.921 -4.519 -1.121 1.00 92.94 81 GLY A N 1
ATOM 636 C CA . GLY A 1 81 ? 0.086 -4.987 -0.011 1.00 92.94 81 GLY A CA 1
ATOM 637 C C . GLY A 1 81 ? 0.664 -4.791 1.393 1.00 92.94 81 GLY A C 1
ATOM 638 O O . GLY A 1 81 ? -0.027 -5.138 2.343 1.00 92.94 81 GLY A O 1
ATOM 639 N N . MET A 1 82 ? 1.858 -4.203 1.546 1.00 93.81 82 MET A N 1
ATOM 640 C CA . MET A 1 82 ? 2.464 -3.912 2.856 1.00 93.81 82 MET A CA 1
ATOM 641 C C . MET A 1 82 ? 1.537 -3.047 3.717 1.00 93.81 82 MET A C 1
ATOM 643 O O . MET A 1 82 ? 0.975 -2.064 3.221 1.00 93.81 82 MET A O 1
ATOM 647 N N . MET A 1 83 ? 1.409 -3.394 4.997 1.00 95.06 83 MET A N 1
ATOM 648 C CA . MET A 1 83 ? 0.506 -2.736 5.938 1.00 95.06 83 MET A CA 1
ATOM 649 C C . MET A 1 83 ? 1.277 -2.028 7.053 1.00 95.06 83 MET A C 1
ATOM 651 O O . MET A 1 83 ? 2.196 -2.593 7.643 1.00 95.06 83 MET A O 1
ATOM 655 N N . LYS A 1 84 ? 0.871 -0.795 7.365 1.00 94.62 84 LYS A N 1
ATOM 656 C CA . LYS A 1 84 ? 1.313 -0.070 8.561 1.00 94.62 84 LYS A CA 1
ATOM 657 C C . LYS A 1 84 ? 0.122 0.446 9.357 1.00 94.62 84 LYS A C 1
ATOM 659 O O . LYS A 1 84 ? -0.818 0.962 8.764 1.00 94.62 84 LYS A O 1
ATOM 664 N N . SER A 1 85 ? 0.184 0.352 10.678 1.00 95.00 85 SER A N 1
ATOM 665 C CA . SER A 1 85 ? -0.731 1.037 11.588 1.00 95.00 85 SER A CA 1
ATOM 666 C C . SER A 1 85 ? -0.223 2.453 11.842 1.00 95.00 85 SER A C 1
ATOM 668 O O . SER A 1 85 ? 0.906 2.620 12.314 1.00 95.00 85 SER A O 1
ATOM 670 N N . ILE A 1 86 ? -1.061 3.443 11.540 1.00 90.75 86 ILE A N 1
ATOM 671 C CA . ILE A 1 86 ? -0.839 4.865 11.834 1.00 90.75 86 ILE A CA 1
ATOM 672 C C . ILE A 1 86 ? -1.500 5.239 13.160 1.00 90.75 86 ILE A C 1
ATOM 674 O O . ILE A 1 86 ? -2.574 4.663 13.456 1.00 90.75 86 ILE A O 1
#